Protein AF-A0A937D5I0-F1 (afdb_monomer_lite)

Foldseek 3Di:
DDPLLVVLLVQLQVQLQVVLVVVLVVVVVVVDDPCCSCVDPVSVVSSVVSSVVSSCVSSCVVPPPPPD

Secondary structure (DSSP, 8-state):
--HHHHHHHHHHHHHHHHHHHHHHHHHHTTT--HHHHHSSHHHHHHHHHHHHHHHHHHHTTT------

pLDDT: mean 80.58, std 11.58, range [44.19, 92.88]

Organism: NCBI:txid874423

Structure (mmCIF, N/CA/C/O backbone):
data_AF-A0A937D5I0-F1
#
_entry.id   AF-A0A937D5I0-F1
#
loop_
_atom_site.group_PDB
_atom_site.id
_atom_site.type_symbol
_atom_site.label_atom_id
_atom_site.label_alt_id
_atom_site.label_comp_id
_atom_site.label_asym_id
_atom_site.label_entity_id
_atom_site.label_seq_id
_atom_site.pdbx_PDB_ins_code
_atom_site.Cartn_x
_atom_site.Cartn_y
_atom_site.Cartn_z
_atom_site.occupancy
_atom_site.B_iso_or_equiv
_atom_site.auth_seq_id
_atom_site.auth_comp_id
_atom_site.auth_asym_id
_atom_site.auth_atom_id
_atom_site.pdbx_PDB_model_num
ATOM 1 N N . MET A 1 1 ? -16.331 10.010 14.085 1.00 61.28 1 MET A N 1
ATOM 2 C CA . MET A 1 1 ? -15.448 8.818 14.143 1.00 61.28 1 MET A CA 1
ATOM 3 C C . MET A 1 1 ? -14.610 8.883 15.405 1.00 61.28 1 MET A C 1
ATOM 5 O O . MET A 1 1 ? -14.129 9.968 15.709 1.00 61.28 1 MET A O 1
ATOM 9 N N . SER A 1 2 ? -14.406 7.770 16.113 1.00 80.75 2 SER A N 1
ATOM 10 C CA . SER A 1 2 ? -13.489 7.770 17.262 1.00 80.75 2 SER A CA 1
ATOM 11 C C . SER A 1 2 ? -12.028 7.831 16.801 1.00 80.75 2 SER A C 1
ATOM 13 O O . SER A 1 2 ? -11.689 7.332 15.726 1.00 80.75 2 SER A O 1
ATOM 15 N N . GLU A 1 3 ? -11.152 8.402 17.627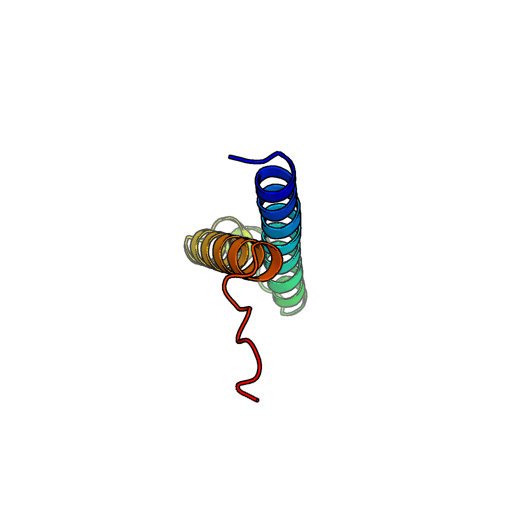 1.00 84.94 3 GLU A N 1
ATOM 16 C CA . GLU A 1 3 ? -9.704 8.449 17.363 1.00 84.94 3 GLU A CA 1
ATOM 17 C C . GLU A 1 3 ? -9.100 7.049 17.162 1.00 84.94 3 GLU A C 1
ATOM 19 O O . GLU A 1 3 ? -8.234 6.844 16.313 1.00 84.94 3 GLU A O 1
ATOM 24 N N . LYS A 1 4 ? -9.648 6.032 17.843 1.00 80.44 4 LYS A N 1
ATOM 25 C CA . LYS A 1 4 ? -9.264 4.626 17.635 1.00 80.44 4 LYS A CA 1
ATOM 26 C C . LYS A 1 4 ? -9.553 4.152 16.207 1.00 80.44 4 LYS A C 1
ATOM 28 O O . LYS A 1 4 ? -8.766 3.396 15.648 1.00 80.44 4 LYS A O 1
ATOM 33 N N . TRP A 1 5 ? -10.668 4.582 15.614 1.00 82.75 5 TRP A N 1
ATOM 34 C CA . TRP A 1 5 ? -11.038 4.206 14.248 1.00 82.75 5 TRP A CA 1
ATOM 35 C C . TRP A 1 5 ? -10.145 4.893 13.210 1.00 82.75 5 TRP A C 1
ATOM 37 O O . TRP A 1 5 ? -9.649 4.230 12.303 1.00 82.75 5 TRP A O 1
ATOM 47 N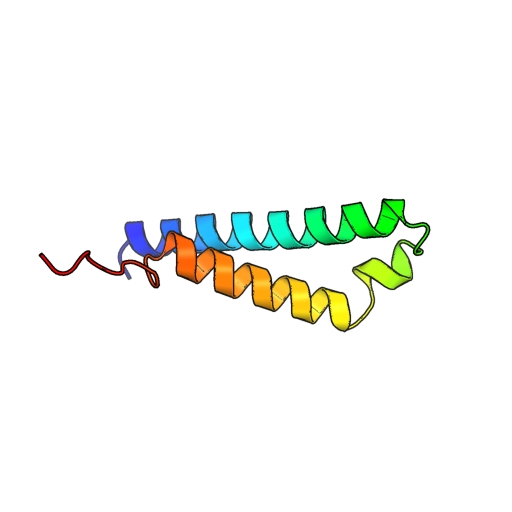 N . LYS A 1 6 ? -9.848 6.187 13.394 1.00 84.44 6 LYS A N 1
ATOM 48 C CA . LYS A 1 6 ? -8.893 6.917 12.541 1.00 84.44 6 LYS A CA 1
ATOM 49 C C . LYS A 1 6 ? -7.507 6.269 12.556 1.00 84.44 6 LYS A C 1
ATOM 51 O O . LYS A 1 6 ? -6.925 6.050 11.496 1.00 84.44 6 LYS A O 1
ATOM 56 N N . ASN A 1 7 ? -7.011 5.900 13.739 1.00 87.19 7 ASN A N 1
ATOM 57 C CA . ASN A 1 7 ? -5.720 5.225 13.874 1.00 87.19 7 ASN A CA 1
ATOM 58 C C . ASN A 1 7 ? -5.706 3.870 13.164 1.00 87.19 7 ASN A C 1
ATOM 60 O O . ASN A 1 7 ? -4.757 3.579 12.448 1.00 87.19 7 ASN A O 1
ATOM 64 N N . LYS A 1 8 ? -6.776 3.075 13.279 1.00 85.19 8 LYS A N 1
ATOM 65 C CA . LYS A 1 8 ? -6.891 1.790 12.573 1.00 85.19 8 LYS A CA 1
ATOM 66 C C . LYS A 1 8 ? -6.857 1.937 11.054 1.00 85.19 8 LYS A C 1
ATOM 68 O O . LYS A 1 8 ? -6.177 1.157 10.398 1.00 85.19 8 LYS A O 1
ATOM 73 N N . ILE A 1 9 ? -7.538 2.941 10.500 1.00 87.31 9 ILE A N 1
ATOM 74 C CA . ILE A 1 9 ? -7.480 3.222 9.057 1.00 87.31 9 ILE A CA 1
ATOM 75 C C . ILE A 1 9 ? -6.087 3.663 8.646 1.00 87.31 9 ILE A C 1
ATOM 77 O O . ILE A 1 9 ? -5.574 3.178 7.646 1.00 87.31 9 ILE A O 1
ATOM 81 N N . LYS A 1 10 ? -5.455 4.551 9.418 1.00 88.50 10 LYS A N 1
ATOM 82 C CA . LYS A 1 10 ? -4.099 5.014 9.123 1.00 88.50 10 LYS A CA 1
ATOM 83 C C . LYS A 1 10 ? -3.109 3.848 9.136 1.00 88.50 10 LYS A C 1
ATOM 85 O O . LYS A 1 10 ? -2.363 3.677 8.180 1.00 88.50 10 LYS A O 1
ATOM 90 N N . THR A 1 11 ? -3.138 3.018 10.177 1.00 89.62 11 THR A N 1
ATOM 91 C CA . THR A 1 11 ? -2.295 1.822 10.283 1.00 89.62 11 THR A CA 1
ATOM 92 C C . THR A 1 11 ? -2.586 0.832 9.158 1.00 89.62 11 THR A C 1
ATOM 94 O O . THR A 1 11 ? -1.650 0.373 8.513 1.00 89.62 11 THR A O 1
ATOM 97 N N . GLY A 1 12 ? -3.859 0.549 8.869 1.00 88.69 12 GLY A N 1
ATOM 98 C CA . GLY A 1 12 ? -4.250 -0.363 7.795 1.00 88.69 12 GLY A CA 1
ATOM 99 C C . GLY A 1 12 ? -3.886 0.141 6.400 1.00 88.69 12 GLY A C 1
ATOM 100 O O . GLY A 1 12 ? -3.438 -0.642 5.572 1.00 88.69 12 GLY A O 1
ATOM 101 N N . GLY A 1 13 ? -4.001 1.446 6.153 1.00 89.50 13 GLY A N 1
ATOM 102 C CA . GLY A 1 13 ? -3.580 2.077 4.905 1.00 89.50 13 GLY A CA 1
ATOM 103 C C . GLY A 1 13 ? -2.061 2.059 4.730 1.00 89.50 13 GLY A C 1
ATOM 104 O O . GLY A 1 13 ? -1.577 1.715 3.658 1.00 89.50 13 GLY A O 1
ATOM 105 N N . ILE A 1 14 ? -1.294 2.345 5.788 1.00 92.12 14 ILE A N 1
ATOM 106 C CA . ILE A 1 14 ? 0.175 2.234 5.749 1.00 92.12 14 ILE A CA 1
ATOM 107 C C . ILE A 1 14 ? 0.589 0.789 5.446 1.00 92.12 14 ILE A C 1
ATOM 109 O O . ILE A 1 14 ? 1.395 0.562 4.547 1.00 92.12 14 ILE A O 1
ATOM 113 N N . TRP A 1 15 ? -0.006 -0.186 6.138 1.00 92.56 15 TRP A N 1
ATOM 114 C CA . TRP A 1 15 ? 0.257 -1.603 5.889 1.00 92.56 15 TRP A CA 1
ATOM 115 C C . TRP A 1 15 ? -0.126 -2.026 4.471 1.00 92.56 15 TRP A C 1
ATOM 117 O O . TRP A 1 15 ? 0.676 -2.657 3.788 1.00 92.56 15 TRP A O 1
ATOM 127 N N . GLY A 1 16 ? -1.312 -1.646 3.994 1.00 90.69 16 GLY A N 1
ATOM 128 C CA . GLY A 1 16 ? -1.761 -1.927 2.631 1.00 90.69 16 GLY A CA 1
ATOM 129 C C . GLY A 1 16 ? -0.814 -1.362 1.572 1.00 90.69 16 GLY A C 1
ATOM 130 O O . GLY A 1 16 ? -0.361 -2.093 0.693 1.00 90.69 16 GLY A O 1
ATOM 131 N N . GLY A 1 17 ? -0.431 -0.089 1.704 1.00 91.56 17 GLY A N 1
ATOM 132 C CA . GLY A 1 17 ? 0.522 0.554 0.799 1.00 91.56 17 GLY A CA 1
ATOM 133 C C . GLY A 1 17 ? 1.894 -0.125 0.805 1.00 91.56 17 GLY A C 1
ATOM 134 O O . GLY A 1 17 ? 2.424 -0.444 -0.257 1.00 91.56 17 GLY A O 1
ATOM 135 N N . MET A 1 18 ? 2.446 -0.421 1.987 1.00 92.88 18 MET A N 1
ATOM 136 C CA . MET A 1 18 ? 3.723 -1.138 2.098 1.00 92.88 18 MET A CA 1
ATOM 137 C C . MET A 1 18 ? 3.667 -2.515 1.433 1.00 92.88 18 MET A C 1
ATOM 139 O O . MET A 1 18 ? 4.583 -2.884 0.704 1.00 92.88 18 MET A O 1
ATOM 143 N N . THR A 1 19 ? 2.582 -3.260 1.644 1.00 90.38 19 THR A N 1
ATOM 144 C CA . THR A 1 19 ? 2.428 -4.616 1.095 1.00 90.38 19 THR A CA 1
ATOM 145 C C . THR A 1 19 ? 2.341 -4.593 -0.431 1.00 90.38 19 THR A C 1
ATOM 147 O O . THR A 1 19 ? 2.956 -5.429 -1.093 1.00 90.38 19 THR A O 1
ATOM 150 N N . ALA A 1 20 ? 1.644 -3.605 -1.002 1.00 90.38 20 ALA A N 1
ATOM 151 C CA . ALA A 1 20 ? 1.564 -3.407 -2.448 1.00 90.38 20 ALA A CA 1
ATOM 152 C C . ALA A 1 20 ? 2.931 -3.097 -3.070 1.00 90.38 20 ALA A C 1
ATOM 154 O O . ALA A 1 20 ? 3.288 -3.672 -4.100 1.00 90.38 20 ALA A O 1
ATOM 155 N N . ILE A 1 21 ? 3.703 -2.215 -2.426 1.00 88.56 21 ILE A N 1
ATOM 156 C CA . ILE A 1 21 ? 5.042 -1.824 -2.879 1.00 88.56 21 ILE A CA 1
ATOM 157 C C . ILE A 1 21 ? 6.000 -3.015 -2.794 1.00 88.56 21 ILE A C 1
ATOM 159 O O . ILE A 1 21 ? 6.682 -3.311 -3.768 1.00 88.56 21 ILE A O 1
ATOM 163 N N . ILE A 1 22 ? 6.011 -3.743 -1.672 1.00 89.38 22 ILE A N 1
ATOM 164 C CA . ILE A 1 22 ? 6.865 -4.925 -1.480 1.00 89.38 22 ILE A CA 1
ATOM 165 C C . ILE A 1 22 ? 6.517 -6.024 -2.493 1.00 89.38 22 ILE A C 1
ATOM 167 O O . ILE A 1 22 ? 7.412 -6.581 -3.121 1.00 89.38 22 ILE A O 1
ATOM 171 N N . SER A 1 23 ? 5.230 -6.307 -2.706 1.00 87.00 23 SER A N 1
ATOM 172 C CA . SER A 1 23 ? 4.793 -7.331 -3.669 1.00 87.00 23 SER A CA 1
ATOM 173 C C . SER A 1 23 ? 5.247 -7.008 -5.094 1.00 87.00 23 SER A C 1
ATOM 175 O O . SER A 1 23 ? 5.646 -7.898 -5.841 1.00 87.00 23 SER A O 1
ATOM 177 N N . ASN A 1 24 ? 5.225 -5.729 -5.467 1.00 83.38 24 ASN A N 1
ATOM 178 C CA . ASN A 1 24 ? 5.685 -5.278 -6.776 1.00 83.38 24 ASN A CA 1
ATOM 179 C C . ASN A 1 24 ? 7.218 -5.178 -6.872 1.00 83.38 24 ASN A C 1
ATOM 181 O O . ASN A 1 24 ? 7.775 -5.462 -7.927 1.00 83.38 24 ASN A O 1
ATOM 185 N N . LEU A 1 25 ? 7.919 -4.900 -5.769 1.00 84.44 25 LEU A N 1
ATOM 186 C CA . LEU A 1 25 ? 9.379 -5.031 -5.681 1.00 84.44 25 LEU A CA 1
ATOM 187 C C . LEU A 1 25 ? 9.844 -6.474 -5.910 1.00 84.44 25 LEU A C 1
ATOM 189 O O . LEU A 1 25 ? 10.846 -6.680 -6.586 1.00 84.44 25 LEU A O 1
ATOM 193 N N 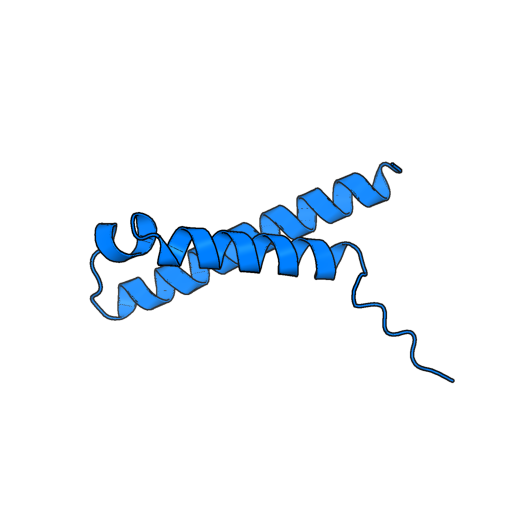. PHE A 1 26 ? 9.113 -7.477 -5.414 1.00 83.12 26 PHE A N 1
ATOM 194 C CA . PHE A 1 26 ? 9.429 -8.877 -5.717 1.00 83.12 26 PHE A CA 1
ATOM 195 C C . PHE A 1 26 ? 9.288 -9.199 -7.210 1.00 83.12 26 PHE A C 1
ATOM 197 O O . PHE A 1 26 ? 10.090 -9.959 -7.734 1.00 83.12 26 PHE A O 1
ATOM 204 N N . ARG A 1 27 ? 8.351 -8.565 -7.925 1.00 74.88 27 ARG A N 1
ATOM 205 C CA . ARG A 1 27 ? 8.242 -8.704 -9.391 1.00 74.88 27 ARG A CA 1
ATOM 206 C C . ARG A 1 27 ? 9.380 -8.025 -10.148 1.00 74.88 27 ARG A C 1
ATOM 208 O O . ARG A 1 27 ? 9.704 -8.436 -11.256 1.00 74.88 27 ARG A O 1
ATOM 215 N N . LEU A 1 28 ? 9.998 -7.003 -9.560 1.00 73.25 28 LEU A N 1
ATOM 216 C CA . LEU A 1 28 ? 11.192 -6.367 -10.123 1.00 73.25 28 LEU A CA 1
ATOM 217 C C . LEU A 1 28 ? 12.375 -7.348 -10.148 1.00 73.25 28 LEU A C 1
ATOM 219 O O . LEU A 1 28 ? 13.202 -7.292 -11.055 1.00 73.25 28 LEU A O 1
ATOM 223 N N . ALA A 1 29 ? 12.433 -8.276 -9.186 1.00 71.50 29 ALA A N 1
ATOM 224 C CA . ALA A 1 29 ? 13.440 -9.334 -9.165 1.00 71.50 29 ALA A CA 1
ATOM 225 C C . ALA A 1 29 ? 13.296 -10.322 -10.342 1.00 71.50 29 ALA A C 1
ATOM 227 O O . ALA A 1 29 ? 14.288 -10.928 -10.733 1.00 71.50 29 ALA A O 1
ATOM 228 N N . ASP A 1 30 ? 12.113 -10.409 -10.963 1.00 72.75 30 ASP A N 1
ATOM 229 C CA . ASP A 1 30 ? 11.831 -11.247 -12.139 1.00 72.75 30 ASP A CA 1
ATOM 230 C C . ASP A 1 30 ? 12.149 -10.544 -13.484 1.00 72.75 30 ASP A C 1
ATOM 232 O O . ASP A 1 30 ? 11.602 -10.899 -14.526 1.00 72.75 30 ASP A O 1
ATOM 236 N N . HIS A 1 31 ? 13.040 -9.542 -13.486 1.00 66.06 31 HIS A N 1
ATOM 237 C CA . HIS A 1 31 ? 13.490 -8.784 -14.670 1.00 66.06 31 HIS A CA 1
ATOM 238 C C . HIS A 1 31 ? 12.426 -7.928 -15.385 1.00 66.06 31 HIS A C 1
ATOM 240 O O . HIS A 1 31 ? 12.616 -7.537 -16.539 1.00 66.06 31 HIS A O 1
ATOM 246 N N . VAL A 1 32 ? 11.327 -7.578 -14.716 1.00 71.12 32 VAL A N 1
ATOM 247 C CA . VAL A 1 32 ? 10.364 -6.600 -15.247 1.00 71.12 32 VAL A CA 1
ATOM 248 C C . VAL A 1 32 ? 10.902 -5.179 -15.022 1.00 71.12 32 VAL A C 1
ATOM 250 O O . VAL A 1 32 ? 11.490 -4.894 -13.978 1.00 71.12 32 VAL A O 1
ATOM 253 N N . SER A 1 33 ? 10.740 -4.279 -15.999 1.00 78.81 33 SER A N 1
ATOM 254 C CA . SER A 1 33 ? 11.248 -2.906 -15.890 1.00 78.81 33 SER A CA 1
ATOM 255 C C . SER A 1 33 ? 10.528 -2.124 -14.779 1.00 78.81 33 SER A C 1
ATOM 257 O O . SER A 1 33 ? 9.339 -2.320 -14.526 1.00 78.81 33 SER A O 1
ATOM 259 N N . PHE A 1 34 ? 11.241 -1.221 -14.097 1.00 76.38 34 PHE A N 1
ATOM 260 C CA . PHE A 1 34 ? 10.665 -0.423 -13.006 1.00 76.38 34 PHE A CA 1
ATOM 261 C C . PHE A 1 34 ? 9.461 0.411 -13.469 1.00 76.38 34 PHE A C 1
ATOM 263 O O . PHE A 1 34 ? 8.462 0.504 -12.753 1.00 76.38 34 PHE A O 1
ATOM 270 N N . GLU A 1 35 ? 9.539 0.988 -14.672 1.00 77.75 35 GLU A N 1
ATOM 271 C CA . GLU A 1 35 ? 8.431 1.746 -15.254 1.00 77.75 35 GLU A CA 1
ATOM 272 C C . GLU A 1 35 ? 7.207 0.861 -15.491 1.00 77.75 35 GLU A C 1
ATOM 274 O O . GLU A 1 35 ? 6.112 1.215 -15.057 1.00 77.75 35 GLU A O 1
ATOM 279 N N . ASP A 1 36 ? 7.390 -0.328 -16.070 1.00 77.75 36 ASP A N 1
ATOM 280 C CA . ASP A 1 36 ? 6.278 -1.246 -16.335 1.00 77.75 36 ASP A CA 1
ATOM 281 C C . ASP A 1 36 ? 5.586 -1.708 -15.051 1.00 77.75 36 ASP A C 1
ATOM 283 O O . ASP A 1 36 ? 4.375 -1.944 -15.037 1.00 77.75 36 ASP A O 1
ATOM 287 N N . ILE A 1 37 ? 6.329 -1.821 -13.949 1.00 77.62 37 ILE A N 1
ATOM 288 C CA . ILE A 1 37 ? 5.758 -2.216 -12.665 1.00 77.62 37 ILE A CA 1
ATOM 289 C C . ILE A 1 37 ? 4.980 -1.066 -12.038 1.00 77.62 37 ILE A C 1
ATOM 291 O O . ILE A 1 37 ? 3.830 -1.269 -11.676 1.00 77.62 37 ILE A O 1
ATOM 295 N N . PHE A 1 38 ? 5.562 0.127 -11.896 1.00 78.75 38 PHE A N 1
ATOM 296 C CA . PHE A 1 38 ? 4.959 1.191 -11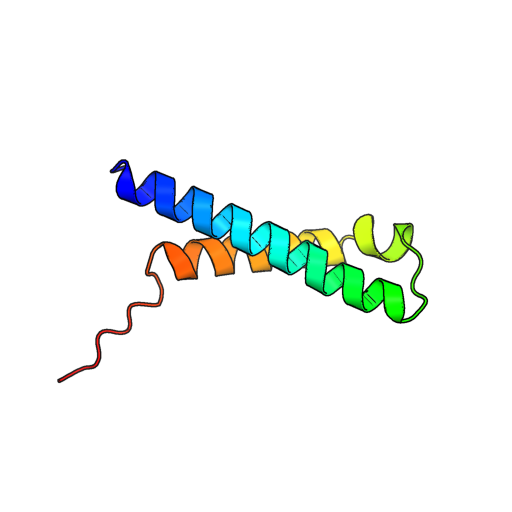.080 1.00 78.75 38 PHE A CA 1
ATOM 297 C C . PHE A 1 38 ? 4.049 2.152 -11.855 1.00 78.75 38 PHE A C 1
ATOM 299 O O . PHE A 1 38 ? 3.187 2.784 -11.243 1.00 78.75 38 PHE A O 1
ATOM 306 N N . PHE A 1 39 ? 4.189 2.251 -13.180 1.00 80.75 39 PHE A N 1
ATOM 307 C CA . PHE A 1 39 ? 3.413 3.182 -14.013 1.00 80.75 39 PHE A CA 1
ATOM 308 C C . PHE A 1 39 ? 2.267 2.516 -14.786 1.00 80.75 39 PHE A C 1
ATOM 310 O O . PHE A 1 39 ? 1.515 3.190 -15.489 1.00 80.75 39 PHE A O 1
ATOM 317 N N . THR A 1 40 ? 2.060 1.211 -14.609 1.00 81.31 40 THR A N 1
ATOM 318 C CA . THR A 1 40 ? 0.943 0.493 -15.235 1.00 81.31 40 THR A CA 1
ATOM 319 C C . THR A 1 40 ? -0.327 0.570 -14.385 1.00 81.31 40 THR A C 1
ATOM 321 O O . THR A 1 40 ? -0.294 0.467 -13.158 1.00 81.31 40 THR A O 1
ATOM 324 N N . TYR A 1 41 ? -1.493 0.636 -15.038 1.00 84.38 41 TYR A N 1
ATOM 325 C CA . TYR A 1 41 ? -2.818 0.581 -14.392 1.00 84.38 41 TYR A CA 1
ATOM 326 C C . TYR A 1 41 ? -2.992 -0.595 -13.416 1.00 84.38 41 TYR A C 1
ATOM 328 O O . TYR A 1 41 ? -3.721 -0.499 -12.430 1.00 84.38 41 TYR A O 1
ATOM 336 N N . ARG A 1 42 ? -2.293 -1.703 -13.671 1.00 82.94 42 ARG A N 1
ATOM 337 C CA . ARG A 1 42 ? -2.253 -2.885 -12.808 1.00 82.94 42 ARG A CA 1
ATOM 338 C C . ARG A 1 42 ? -1.729 -2.567 -11.408 1.00 82.94 42 ARG A C 1
ATOM 340 O O . ARG A 1 42 ? -2.319 -3.033 -10.439 1.00 82.94 42 ARG A O 1
ATOM 347 N N . PHE A 1 43 ? -0.677 -1.758 -11.289 1.00 84.44 43 PHE A N 1
ATOM 348 C CA . PHE A 1 43 ? -0.130 -1.371 -9.990 1.00 84.44 43 PHE A CA 1
ATOM 349 C C . PHE A 1 43 ? -1.091 -0.488 -9.211 1.00 84.44 43 PHE A C 1
ATOM 351 O O . PHE A 1 43 ? -1.295 -0.713 -8.023 1.00 84.44 43 PHE A O 1
ATOM 358 N N . LEU A 1 44 ? -1.747 0.460 -9.884 1.00 86.69 44 LEU A N 1
ATOM 359 C CA . LEU A 1 44 ? -2.764 1.297 -9.251 1.00 86.69 44 LEU A CA 1
ATOM 360 C C . LEU A 1 44 ? -3.912 0.450 -8.677 1.00 86.69 44 LEU A C 1
ATOM 362 O O . LEU A 1 44 ? -4.355 0.686 -7.553 1.00 86.69 44 LEU A O 1
ATOM 366 N N . LEU A 1 45 ? -4.369 -0.557 -9.428 1.00 88.94 45 LEU A N 1
ATOM 367 C CA . LEU A 1 45 ? -5.395 -1.494 -8.968 1.00 88.94 45 LEU A CA 1
ATOM 368 C C . LEU A 1 45 ? -4.913 -2.337 -7.786 1.00 88.94 45 LEU A C 1
ATOM 370 O O . LEU A 1 45 ? -5.629 -2.452 -6.796 1.00 88.94 45 LEU A O 1
ATOM 374 N N . GLU A 1 46 ? -3.703 -2.893 -7.851 1.00 88.38 46 GLU A N 1
ATOM 375 C CA . GLU A 1 46 ? -3.133 -3.668 -6.745 1.00 88.38 46 GLU A CA 1
ATOM 376 C C . GLU A 1 46 ? -2.963 -2.810 -5.487 1.00 88.38 46 GLU A C 1
ATOM 378 O O . GLU A 1 46 ? -3.374 -3.225 -4.406 1.00 88.38 46 GLU A O 1
ATOM 383 N N . LEU A 1 47 ? -2.447 -1.587 -5.624 1.00 89.94 47 LEU A N 1
ATOM 384 C CA . LEU A 1 47 ? -2.337 -0.619 -4.537 1.00 89.94 47 LEU A CA 1
ATOM 385 C C . LEU A 1 47 ? -3.703 -0.360 -3.889 1.00 89.94 47 LEU A C 1
ATOM 387 O O . LEU A 1 47 ? -3.823 -0.439 -2.669 1.00 89.94 47 LEU A O 1
ATOM 391 N N . LEU A 1 48 ? -4.740 -0.092 -4.688 1.00 91.25 48 LEU A N 1
ATOM 392 C CA . LEU A 1 48 ? -6.101 0.119 -4.186 1.00 91.25 48 LEU A CA 1
ATOM 393 C C . LEU A 1 48 ? -6.640 -1.112 -3.454 1.00 91.25 48 LEU A C 1
ATOM 395 O O . LEU A 1 48 ? -7.187 -0.977 -2.359 1.00 91.25 48 LEU A O 1
ATOM 399 N N . VAL A 1 49 ? -6.455 -2.308 -4.017 1.00 91.56 49 VAL A N 1
ATOM 400 C CA . VAL A 1 49 ? -6.882 -3.565 -3.391 1.00 91.56 49 VAL A CA 1
ATOM 401 C C . VAL A 1 49 ? -6.184 -3.753 -2.048 1.00 91.56 49 VAL A C 1
ATOM 403 O O . VAL A 1 49 ? -6.853 -3.964 -1.038 1.00 91.56 49 VAL A O 1
ATOM 406 N N . PHE A 1 50 ? -4.859 -3.617 -1.995 1.00 91.31 50 PHE A N 1
ATOM 407 C CA . PHE A 1 50 ? -4.108 -3.789 -0.755 1.00 91.31 50 PHE A CA 1
ATOM 408 C C . PHE A 1 50 ? -4.419 -2.706 0.281 1.00 91.31 50 PHE A C 1
ATOM 410 O O . PHE A 1 50 ? -4.484 -3.018 1.469 1.00 91.31 50 PHE A O 1
ATOM 417 N N . LEU A 1 51 ? -4.671 -1.460 -0.132 1.00 91.31 51 LEU A N 1
ATOM 418 C CA . LEU A 1 51 ? -5.138 -0.399 0.765 1.00 91.31 51 LEU A CA 1
ATOM 419 C C . LEU A 1 51 ? -6.489 -0.748 1.389 1.00 91.31 51 LEU A C 1
ATOM 421 O O . LEU A 1 51 ? -6.640 -0.659 2.607 1.00 91.31 51 LEU A O 1
ATOM 425 N N . VAL A 1 52 ? -7.457 -1.186 0.582 1.00 89.94 52 VAL A N 1
ATOM 426 C CA . VAL A 1 52 ? -8.783 -1.586 1.070 1.00 89.94 52 VAL A CA 1
ATOM 427 C C . VAL A 1 52 ? -8.672 -2.795 1.998 1.00 89.94 52 VAL A C 1
ATOM 429 O O . VAL A 1 52 ? -9.217 -2.765 3.100 1.00 89.94 52 VAL A O 1
ATOM 432 N N . VAL A 1 53 ? -7.920 -3.827 1.609 1.00 89.94 53 VAL A N 1
ATOM 433 C CA . VAL A 1 53 ? -7.706 -5.033 2.423 1.00 89.94 53 VAL A CA 1
ATOM 434 C C . VAL A 1 53 ? -7.013 -4.693 3.741 1.00 89.94 53 VAL A C 1
ATOM 436 O O . VAL A 1 53 ? -7.480 -5.117 4.796 1.00 89.94 53 VAL A O 1
ATOM 439 N N . GLY A 1 54 ? -5.950 -3.887 3.714 1.00 88.12 54 GLY A N 1
ATOM 440 C CA . GLY A 1 54 ? -5.236 -3.453 4.914 1.00 88.12 54 GLY A CA 1
ATOM 441 C C . GLY A 1 54 ? -6.135 -2.649 5.852 1.00 88.12 54 GLY A C 1
ATOM 442 O O . GLY A 1 54 ? -6.213 -2.933 7.048 1.00 88.12 54 GLY A O 1
ATOM 443 N N . ILE A 1 55 ? -6.901 -1.694 5.322 1.00 87.81 55 ILE A N 1
ATOM 444 C CA . ILE A 1 55 ? -7.872 -0.934 6.116 1.00 87.81 55 ILE A CA 1
ATOM 445 C C . ILE A 1 55 ? -8.931 -1.864 6.724 1.00 87.81 55 ILE A C 1
ATOM 447 O O . ILE A 1 55 ? -9.222 -1.753 7.916 1.00 87.81 55 ILE A O 1
ATOM 451 N N . LEU A 1 56 ? -9.492 -2.802 5.961 1.00 85.88 56 LEU A N 1
ATOM 452 C CA . LEU A 1 56 ? -10.502 -3.750 6.448 1.00 85.88 56 LEU A CA 1
ATOM 453 C C . LEU A 1 56 ? -9.954 -4.700 7.520 1.00 85.88 56 LEU A C 1
ATOM 455 O O . LEU A 1 56 ? -10.620 -4.936 8.530 1.00 85.88 56 LEU A O 1
ATOM 459 N N . PHE A 1 57 ? -8.726 -5.185 7.350 1.00 85.81 57 PHE A N 1
ATOM 460 C CA . PHE A 1 57 ? -8.047 -6.048 8.313 1.00 85.81 57 PHE A CA 1
ATOM 461 C C . PHE A 1 57 ? -7.863 -5.353 9.666 1.00 85.81 57 PHE A C 1
ATOM 463 O O . PHE A 1 57 ? -8.335 -5.841 10.693 1.00 85.81 57 PHE A O 1
ATOM 470 N N . PHE A 1 58 ? -7.275 -4.154 9.675 1.00 82.88 58 PHE A N 1
ATOM 471 C CA . PHE A 1 58 ? -6.994 -3.421 10.915 1.00 82.88 58 PHE A CA 1
ATOM 472 C C . PHE A 1 58 ? -8.224 -2.722 11.514 1.00 82.88 58 PHE A C 1
ATOM 474 O O . PHE A 1 58 ? -8.308 -2.531 12.734 1.00 82.88 58 PHE A O 1
ATOM 481 N N . SER A 1 59 ? -9.216 -2.361 10.694 1.00 79.94 59 SER A N 1
ATOM 482 C CA . SER A 1 59 ? -10.495 -1.831 11.187 1.00 79.94 59 SER A CA 1
ATOM 483 C C . SER A 1 59 ? -11.341 -2.895 11.895 1.00 79.94 59 SER A C 1
ATOM 485 O O . SER A 1 59 ? -12.181 -2.536 12.724 1.00 79.94 59 SER A O 1
ATOM 487 N N . GLY A 1 60 ? -11.049 -4.182 11.681 1.00 70.31 60 GLY A N 1
ATOM 488 C CA . GLY A 1 60 ? -11.793 -5.300 12.256 1.00 70.31 60 GLY A CA 1
ATOM 489 C C . GLY A 1 60 ? -12.992 -5.725 11.410 1.00 70.31 60 GLY A C 1
ATOM 490 O O . GLY A 1 60 ? -13.910 -6.335 11.948 1.00 70.31 60 GLY A O 1
ATOM 491 N N . GLY A 1 61 ? -12.993 -5.438 10.103 1.00 63.09 61 GLY A N 1
ATOM 492 C CA . GLY A 1 61 ? -13.982 -5.985 9.166 1.00 63.09 61 GLY A CA 1
ATOM 493 C C . GLY A 1 61 ? -13.971 -7.519 9.116 1.00 63.09 61 GLY A C 1
ATOM 494 O O . GLY A 1 61 ? -14.995 -8.128 8.835 1.00 63.09 61 GLY A O 1
ATOM 495 N N . PHE A 1 62 ? -12.842 -8.140 9.481 1.00 61.88 62 PHE A N 1
ATOM 496 C CA . PHE A 1 62 ? -12.676 -9.591 9.614 1.00 61.88 62 PHE A CA 1
ATOM 497 C C . PHE A 1 62 ? -12.816 -10.106 11.054 1.00 61.88 62 PHE A C 1
ATOM 499 O O . PHE A 1 62 ? -12.388 -11.224 11.328 1.00 61.88 62 PHE A O 1
ATOM 506 N N . ASN A 1 63 ? -13.406 -9.341 11.987 1.00 59.94 63 ASN A N 1
ATOM 507 C CA . ASN A 1 63 ? -13.816 -9.891 13.287 1.00 59.94 63 ASN A CA 1
ATOM 508 C C . ASN A 1 63 ? -14.972 -10.884 13.079 1.00 59.94 63 ASN A C 1
ATOM 510 O O . ASN A 1 63 ? -16.129 -10.616 13.404 1.00 59.94 63 ASN A O 1
ATOM 514 N N . VAL A 1 64 ? -14.649 -12.056 12.538 1.00 57.09 64 VAL A N 1
ATOM 515 C CA . VAL A 1 64 ? -15.459 -13.253 12.674 1.00 57.09 64 VAL A CA 1
ATOM 516 C C . VAL A 1 64 ? -15.324 -13.620 14.141 1.00 57.09 64 VAL A C 1
ATOM 518 O O . VAL A 1 64 ? -14.350 -14.249 14.549 1.00 57.09 64 VAL A O 1
ATOM 521 N N . LYS A 1 65 ? -16.253 -13.133 14.971 1.00 53.00 65 LYS A N 1
ATOM 522 C CA . LYS A 1 65 ? -16.386 -13.667 16.323 1.00 53.00 65 LYS A CA 1
ATOM 523 C C . LYS A 1 65 ? -16.516 -15.184 16.161 1.00 53.00 65 LYS A C 1
ATOM 525 O O . LYS A 1 65 ? -17.402 -15.596 15.403 1.00 53.00 65 LYS A O 1
ATOM 530 N N . PRO A 1 66 ? -15.656 -16.003 16.791 1.00 55.25 66 PRO A N 1
ATOM 531 C CA . PRO A 1 66 ? -15.931 -17.426 16.858 1.00 55.25 66 PRO A CA 1
ATOM 532 C C . PRO A 1 66 ? -17.331 -17.554 17.461 1.00 55.25 66 PRO A C 1
ATOM 534 O O . PRO A 1 66 ? -17.610 -16.974 18.510 1.00 55.25 66 PRO A O 1
ATOM 537 N N . LYS A 1 67 ? -18.249 -18.177 16.716 1.00 47.41 67 LYS A N 1
ATOM 538 C CA . LYS A 1 67 ? -19.527 -18.592 17.286 1.00 47.41 67 LYS A CA 1
ATOM 539 C C . LYS A 1 67 ? -19.165 -19.646 18.329 1.00 47.41 67 LYS A C 1
ATOM 541 O O . LYS A 1 67 ? -18.678 -20.706 17.941 1.00 47.41 67 LYS A O 1
ATOM 546 N N . GLU A 1 68 ? -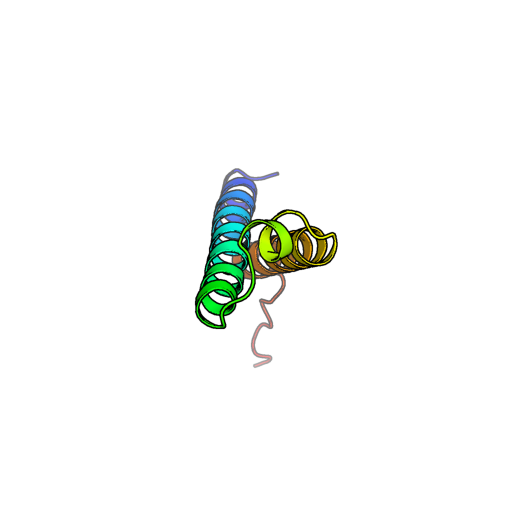19.280 -19.272 19.601 1.00 44.19 68 GLU A N 1
ATOM 547 C CA . GLU A 1 68 ? -19.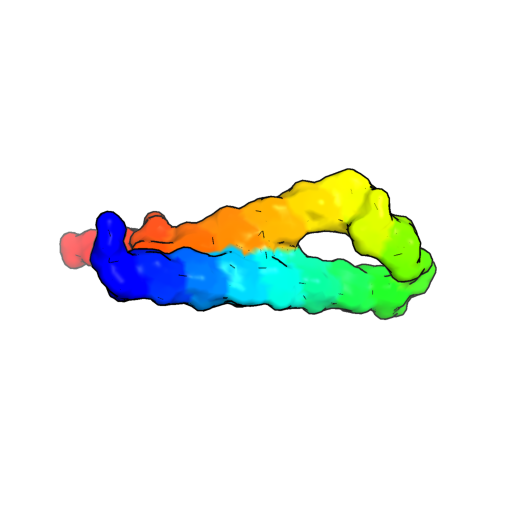352 -20.216 20.722 1.00 44.19 68 GLU A CA 1
ATOM 548 C C . GLU A 1 68 ? -20.484 -21.224 20.495 1.00 44.19 68 GLU A C 1
ATOM 550 O O . GLU A 1 68 ? -21.524 -20.824 19.911 1.00 44.19 68 GLU A O 1
#

Sequence (68 aa):
MSEKWKNKIKTGGIWGGMTAIISNLFRLADHVSFEDIFFTYRFLLELLVFLVVGILFFSGGFNVKPKE

Radius of gyration: 15.03 Å; chains: 1; bounding box: 33×29×37 Å